Protein AF-A0A2D8XME3-F1 (afdb_monomer)

Mean predicted aligned error: 6.56 Å

pLDDT: mean 81.29, std 9.64, range [45.62, 89.88]

Foldseek 3Di:
DQDPVNVLVVLLCQCPPNPVNLVVLLVLCVVLCLVPPDDDDDPVVVVVSVVSNVVSVVSCVSSVDDPVRVVCSNVVVDPD

Secondary structure (DSSP, 8-state):
---HHHHHHHHHHHHHHSHHHHHHHHHHHHHTTTT-------HHHHHHHHHHHHHHHHHHHHHT--HHHHHHHHHT----

Solvent-accessible surface area (backbone atoms only — not comparable to full-atom values): 4691 Å² total; per-residue (Å²): 133,86,49,73,65,57,51,52,52,51,50,39,44,37,46,73,73,34,71,68,31,35,51,53,52,29,50,52,42,56,75,30,36,68,82,62,87,79,82,92,74,58,72,70,58,49,54,55,34,50,56,42,31,52,50,52,52,50,51,41,59,73,62,65,59,52,73,66,58,51,46,33,46,65,76,62,59,70,86,128

Radius of gyration: 14.05 Å; Cα contacts (8 Å, |Δi|>4): 47; chains: 1; bounding box: 31×23×47 Å

Nearest PDB structures (foldseek):
  2f1m-assembly1_A  TM=4.080E-01  e=7.689E+00  Escherichia coli
  2f1m-assembly2_D  TM=4.110E-01  e=9.604E+00  Escherichia coli

Sequence (80 aa):
MTTQKQLVESYRHIFMNVPEGQVVLRDMMKASGLFQVTGVRAPEEVQHLEGTRDMVRRIISFLGLDDEQVMKIGIGVIDE

Structure (mmCIF, N/CA/C/O backbone):
data_AF-A0A2D8XME3-F1
#
_entry.id   AF-A0A2D8XME3-F1
#
loop_
_atom_site.group_PDB
_atom_site.id
_atom_site.type_symbol
_atom_site.label_atom_id
_atom_site.label_alt_id
_atom_site.label_comp_id
_atom_site.label_asym_id
_atom_site.label_entity_id
_atom_site.label_seq_id
_atom_site.pdbx_PDB_ins_code
_atom_site.Cartn_x
_atom_site.Cartn_y
_atom_site.Cartn_z
_atom_site.occupancy
_atom_site.B_iso_or_equiv
_atom_site.auth_seq_id
_atom_site.auth_comp_id
_atom_site.auth_asym_id
_atom_site.auth_atom_id
_atom_site.pdbx_PDB_model_num
ATOM 1 N N . MET A 1 1 ? 5.671 -2.727 28.878 1.00 58.28 1 MET A N 1
ATOM 2 C CA . MET A 1 1 ? 5.896 -3.611 27.714 1.00 58.28 1 MET A CA 1
ATOM 3 C C . MET A 1 1 ? 4.700 -3.484 26.795 1.00 58.28 1 MET A C 1
ATOM 5 O O . MET A 1 1 ? 3.593 -3.748 27.246 1.00 58.28 1 MET A O 1
ATOM 9 N N . THR A 1 2 ? 4.903 -3.038 25.559 1.00 71.12 2 THR A N 1
ATOM 10 C CA . THR A 1 2 ? 3.836 -2.994 24.552 1.00 71.12 2 THR A CA 1
ATOM 11 C C . THR A 1 2 ? 3.573 -4.416 24.074 1.00 71.12 2 THR A C 1
ATOM 13 O O . THR A 1 2 ? 4.500 -5.120 23.678 1.00 71.12 2 THR A O 1
ATOM 16 N N . THR A 1 3 ? 2.329 -4.869 24.164 1.00 85.38 3 THR A N 1
ATOM 17 C CA . THR A 1 3 ? 1.942 -6.204 23.692 1.00 85.38 3 THR A CA 1
ATOM 18 C C . THR A 1 3 ? 1.885 -6.235 22.164 1.00 85.38 3 THR A C 1
ATOM 20 O O . THR A 1 3 ? 1.637 -5.213 21.523 1.00 85.38 3 THR A O 1
ATOM 23 N N . GLN A 1 4 ? 2.064 -7.414 21.560 1.00 79.44 4 GLN A N 1
ATOM 24 C CA . GLN A 1 4 ? 1.949 -7.588 20.105 1.00 79.44 4 GLN A CA 1
ATOM 25 C C . GLN A 1 4 ? 0.597 -7.086 19.571 1.00 79.44 4 GLN A C 1
ATOM 27 O O . GLN A 1 4 ? 0.543 -6.471 18.511 1.00 79.44 4 GLN A O 1
ATOM 32 N N . LYS A 1 5 ? -0.482 -7.276 20.341 1.00 81.56 5 LYS A N 1
ATOM 33 C CA . LYS A 1 5 ? -1.824 -6.780 20.013 1.00 81.56 5 LYS A CA 1
ATOM 34 C C . LYS A 1 5 ? -1.873 -5.252 19.914 1.00 81.56 5 LYS A C 1
ATOM 36 O O . LYS A 1 5 ? -2.362 -4.728 18.921 1.00 81.56 5 LYS A O 1
ATOM 41 N N . GLN A 1 6 ? -1.319 -4.551 20.904 1.00 85.81 6 GLN A N 1
ATOM 42 C CA . GLN A 1 6 ? -1.260 -3.084 20.905 1.00 85.81 6 GLN A CA 1
ATOM 43 C C . GLN A 1 6 ? -0.439 -2.550 19.728 1.00 85.81 6 GLN A C 1
ATOM 45 O O . GLN A 1 6 ? -0.781 -1.527 19.149 1.00 85.81 6 GLN A O 1
ATOM 50 N N . LEU A 1 7 ? 0.628 -3.255 19.346 1.00 84.31 7 LEU A N 1
ATOM 51 C CA . LEU A 1 7 ? 1.433 -2.879 18.188 1.00 84.31 7 LEU A CA 1
ATOM 52 C C . LEU A 1 7 ? 0.634 -2.996 16.876 1.00 84.31 7 LEU A C 1
ATOM 54 O O . LEU A 1 7 ? 0.665 -2.078 16.061 1.00 84.31 7 LEU A O 1
ATOM 58 N N . VAL A 1 8 ? -0.109 -4.094 16.692 1.00 83.50 8 VAL A N 1
ATOM 59 C CA . VAL A 1 8 ? -0.986 -4.302 15.522 1.00 83.50 8 VAL A CA 1
ATOM 60 C C . VAL A 1 8 ? -2.057 -3.213 15.448 1.00 83.50 8 VAL A C 1
ATOM 62 O O . VAL A 1 8 ? -2.274 -2.636 14.385 1.00 83.50 8 VAL A O 1
ATOM 65 N N . GLU A 1 9 ? -2.705 -2.906 16.574 1.00 87.06 9 GLU A N 1
ATOM 66 C CA . GLU A 1 9 ? -3.734 -1.864 16.656 1.00 87.06 9 GLU A CA 1
ATOM 67 C C . GLU A 1 9 ? -3.172 -0.482 16.302 1.00 87.06 9 GLU A C 1
ATOM 69 O O . GLU A 1 9 ? -3.796 0.244 15.530 1.00 87.06 9 GLU A O 1
ATOM 74 N N . SER A 1 10 ? -1.967 -0.148 16.773 1.00 87.56 10 SER A N 1
ATOM 75 C CA . SER A 1 10 ? -1.290 1.100 16.409 1.00 87.56 10 SER A CA 1
ATOM 76 C C . SER A 1 10 ? -0.975 1.181 14.915 1.00 87.56 10 SER A C 1
ATOM 78 O O . SER A 1 10 ? -1.239 2.208 14.294 1.00 87.56 10 SER A O 1
ATOM 80 N N . TYR A 1 11 ? -0.454 0.109 14.307 1.00 87.25 11 TYR A N 1
ATOM 81 C CA . TYR A 1 11 ? -0.201 0.094 12.863 1.00 87.25 11 TYR A CA 1
ATOM 82 C C . TYR A 1 11 ? -1.489 0.221 12.057 1.00 87.25 11 TYR A C 1
ATOM 84 O O . TYR A 1 11 ? -1.532 0.991 11.100 1.00 87.25 11 TYR A O 1
ATOM 92 N N . ARG A 1 12 ? -2.553 -0.478 12.466 1.00 86.50 12 ARG A N 1
ATOM 93 C CA . ARG A 1 12 ? -3.867 -0.343 11.837 1.00 86.50 12 ARG A CA 1
ATOM 94 C C . ARG A 1 12 ? -4.377 1.089 11.939 1.00 86.50 12 ARG A C 1
ATOM 96 O O . ARG A 1 12 ? -4.812 1.631 10.934 1.00 86.50 12 ARG A O 1
ATOM 103 N N . HIS A 1 13 ? -4.279 1.713 13.109 1.00 88.19 13 HIS A N 1
ATOM 104 C CA . HIS A 1 13 ? -4.691 3.101 13.283 1.00 88.19 13 HIS A CA 1
ATOM 105 C C . HIS A 1 13 ? -3.932 4.048 12.345 1.00 88.19 13 HIS A C 1
ATOM 107 O O . HIS A 1 13 ? -4.558 4.846 11.656 1.00 88.19 13 HIS A O 1
ATOM 113 N N . ILE A 1 14 ? -2.605 3.921 12.259 1.00 88.75 14 ILE A N 1
ATOM 114 C CA . ILE A 1 14 ? -1.783 4.771 11.389 1.00 88.75 14 ILE A CA 1
ATOM 115 C C . ILE A 1 14 ? -2.161 4.565 9.920 1.00 88.75 14 ILE A C 1
ATOM 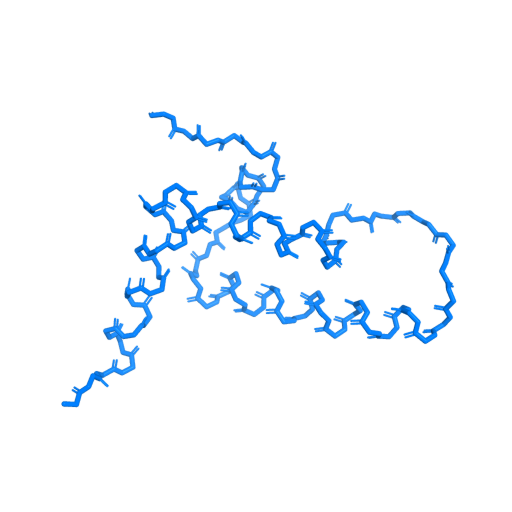117 O O . ILE A 1 14 ? -2.488 5.522 9.231 1.00 88.75 14 ILE A O 1
ATOM 121 N N . PHE A 1 15 ? -2.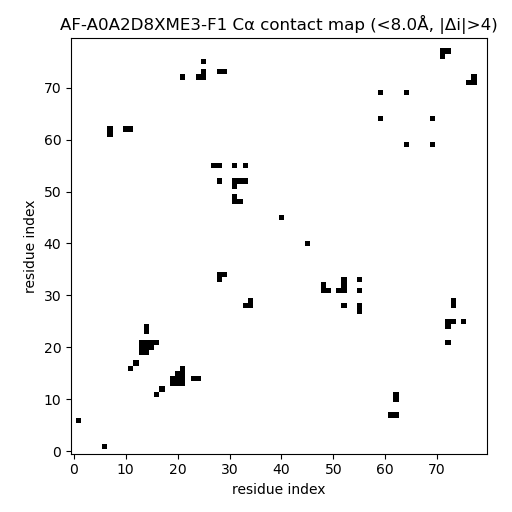147 3.327 9.430 1.00 87.19 15 PHE A N 1
ATOM 122 C CA . PHE A 1 15 ? -2.337 3.075 8.002 1.00 87.19 15 PHE A CA 1
ATOM 123 C C . PHE A 1 15 ? -3.778 3.249 7.521 1.00 87.19 15 PHE A C 1
ATOM 125 O O . PHE A 1 15 ? -3.975 3.450 6.327 1.00 87.19 15 PHE A O 1
ATOM 132 N N . MET A 1 16 ? -4.764 3.186 8.422 1.00 83.88 16 MET A N 1
ATOM 133 C CA . MET A 1 16 ? -6.180 3.266 8.055 1.00 83.88 16 MET A CA 1
ATOM 134 C C . MET A 1 16 ? -6.842 4.588 8.418 1.00 83.88 16 MET A C 1
ATOM 136 O O . MET A 1 16 ? -7.753 4.993 7.706 1.00 83.88 16 MET A O 1
ATOM 140 N N . ASN A 1 17 ? -6.406 5.267 9.481 1.00 86.19 17 ASN A N 1
ATOM 141 C CA . ASN A 1 17 ? -7.116 6.438 10.006 1.00 86.19 17 ASN A CA 1
ATOM 142 C C . ASN A 1 17 ? -6.289 7.727 9.935 1.00 86.19 17 ASN A C 1
ATOM 144 O O . ASN A 1 17 ? -6.845 8.805 10.130 1.00 86.19 17 ASN A O 1
ATOM 148 N N . VAL A 1 18 ? -4.977 7.635 9.696 1.00 89.81 18 VAL A N 1
ATOM 149 C CA . VAL A 1 18 ? -4.106 8.807 9.554 1.00 89.81 18 VAL A CA 1
ATOM 150 C C . VAL A 1 18 ? -3.856 9.052 8.060 1.00 89.81 18 VAL A C 1
ATOM 152 O O . VAL A 1 18 ? -3.356 8.143 7.388 1.00 89.81 18 VAL A O 1
ATOM 155 N N . PRO A 1 19 ? -4.161 10.250 7.522 1.00 86.12 19 PRO A N 1
ATOM 156 C CA . PRO A 1 19 ? -4.006 10.548 6.095 1.00 86.12 19 PRO A CA 1
ATOM 157 C C . PRO A 1 19 ? -2.599 10.256 5.561 1.00 86.12 19 PRO A C 1
ATOM 159 O O . PRO A 1 19 ? -2.430 9.630 4.515 1.00 86.12 19 PRO A O 1
ATOM 162 N N . GLU A 1 20 ? -1.565 10.637 6.308 1.00 88.00 20 GLU A N 1
ATOM 163 C CA . GLU A 1 20 ? -0.168 10.392 5.950 1.00 88.00 20 GLU A CA 1
ATOM 164 C C . GLU A 1 20 ? 0.158 8.893 5.921 1.00 88.00 20 GLU A C 1
ATOM 166 O O . GLU A 1 20 ? 0.915 8.434 5.066 1.00 88.00 20 GLU A O 1
ATOM 171 N N . GLY A 1 21 ? -0.440 8.108 6.821 1.00 86.88 21 GLY A N 1
ATOM 172 C CA . GLY A 1 21 ? -0.272 6.657 6.842 1.00 86.88 21 GLY A CA 1
ATOM 173 C C . GLY A 1 21 ? -0.877 5.996 5.605 1.00 86.88 21 GLY A C 1
ATOM 174 O O . GLY A 1 21 ? -0.232 5.150 4.985 1.00 86.88 21 GLY A O 1
ATOM 175 N N . GLN A 1 22 ? -2.066 6.432 5.185 1.00 86.50 22 GLN A N 1
ATOM 176 C CA . GLN A 1 22 ? -2.689 5.956 3.947 1.00 86.50 22 GLN A CA 1
ATOM 177 C C . GLN A 1 22 ? -1.848 6.306 2.710 1.00 86.50 22 GLN A C 1
ATOM 179 O O . GLN A 1 22 ? -1.693 5.476 1.811 1.00 86.50 22 GLN A O 1
ATOM 184 N N . VAL A 1 23 ? -1.252 7.505 2.675 1.00 88.88 23 VAL A N 1
ATOM 185 C CA . VAL A 1 23 ? -0.315 7.918 1.616 1.00 88.88 23 VAL A CA 1
ATOM 186 C C . VAL A 1 23 ? 0.887 6.978 1.554 1.00 88.88 23 VAL A C 1
ATOM 188 O O . VAL A 1 23 ? 1.195 6.462 0.480 1.00 88.88 23 VAL A O 1
ATOM 191 N N . VAL A 1 24 ? 1.520 6.692 2.695 1.00 89.88 24 VAL A N 1
ATOM 192 C CA . VAL A 1 24 ? 2.665 5.772 2.766 1.00 89.88 24 VAL A CA 1
ATOM 193 C C . VAL A 1 24 ? 2.276 4.370 2.294 1.00 89.88 24 VAL A C 1
ATOM 195 O O . VAL A 1 24 ? 2.998 3.771 1.497 1.00 89.88 24 VAL A O 1
ATOM 198 N N . LEU A 1 25 ? 1.128 3.847 2.735 1.00 88.69 25 LEU A N 1
ATOM 199 C CA . LEU A 1 25 ? 0.656 2.526 2.318 1.00 88.69 25 LEU A CA 1
ATOM 200 C C . LEU A 1 25 ? 0.419 2.457 0.807 1.00 88.69 25 LEU A C 1
ATOM 202 O O . LEU A 1 25 ? 0.922 1.548 0.145 1.00 88.69 25 LEU A O 1
ATOM 206 N N . ARG A 1 26 ? -0.260 3.453 0.240 1.00 88.94 26 ARG A N 1
ATOM 207 C CA . ARG A 1 26 ? -0.465 3.563 -1.207 1.00 88.94 26 ARG A CA 1
ATOM 208 C C . ARG A 1 26 ? 0.859 3.617 -1.967 1.00 88.94 26 ARG A C 1
ATOM 210 O O . ARG A 1 26 ? 1.008 2.945 -2.988 1.00 88.94 26 ARG A O 1
ATOM 217 N N . ASP A 1 27 ? 1.820 4.399 -1.492 1.00 89.19 27 ASP A N 1
ATOM 218 C CA . ASP A 1 27 ? 3.105 4.556 -2.170 1.00 89.19 27 ASP A CA 1
ATOM 219 C C . ASP A 1 27 ? 3.925 3.256 -2.118 1.00 89.19 27 ASP A C 1
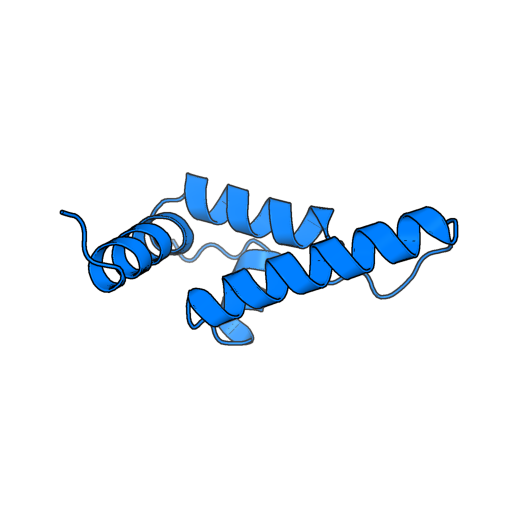ATOM 221 O O . ASP A 1 27 ? 4.519 2.875 -3.128 1.00 89.19 27 ASP A O 1
ATOM 225 N N . MET A 1 28 ? 3.861 2.490 -1.020 1.00 89.44 28 MET A N 1
ATOM 226 C CA . MET A 1 28 ? 4.428 1.133 -0.951 1.00 89.44 28 MET A CA 1
ATOM 227 C C . MET A 1 28 ? 3.780 0.183 -1.971 1.00 89.44 28 MET A C 1
ATOM 229 O O . MET A 1 28 ? 4.472 -0.577 -2.658 1.00 89.44 28 MET A O 1
ATOM 233 N N . MET A 1 29 ? 2.454 0.232 -2.118 1.00 88.94 29 MET A N 1
ATOM 234 C CA . MET A 1 29 ? 1.727 -0.583 -3.100 1.00 88.94 29 MET A CA 1
ATOM 235 C C . MET A 1 29 ? 2.104 -0.215 -4.542 1.00 88.94 29 MET A C 1
ATOM 237 O O . MET A 1 29 ? 2.258 -1.097 -5.389 1.00 88.94 29 MET A O 1
ATOM 241 N N . LYS A 1 30 ? 2.316 1.074 -4.824 1.00 86.81 30 LYS A N 1
ATOM 242 C CA . LYS A 1 30 ? 2.774 1.552 -6.136 1.00 86.81 30 LYS A CA 1
ATOM 243 C C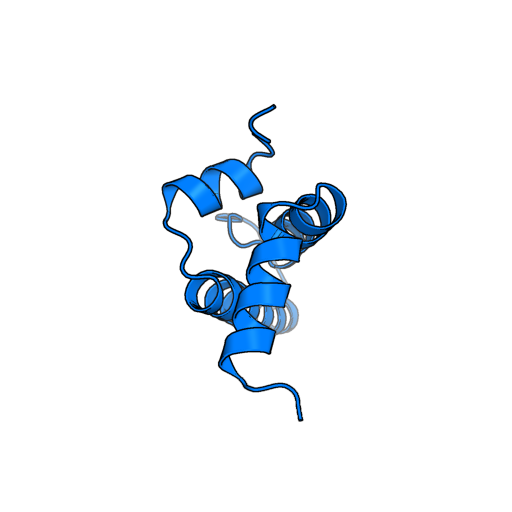 . LYS A 1 30 ? 4.228 1.175 -6.414 1.00 86.81 30 LYS A C 1
ATOM 245 O O . LYS A 1 30 ? 4.514 0.647 -7.485 1.00 86.81 30 LYS A O 1
ATOM 250 N N . ALA A 1 31 ? 5.130 1.394 -5.459 1.00 85.50 31 ALA A N 1
ATOM 251 C CA . ALA A 1 31 ? 6.561 1.126 -5.608 1.00 85.50 31 ALA A CA 1
ATOM 252 C C . ALA A 1 31 ? 6.865 -0.369 -5.775 1.00 85.50 31 ALA A C 1
ATOM 254 O O . ALA A 1 31 ? 7.684 -0.752 -6.607 1.00 85.50 31 ALA A O 1
ATOM 255 N N . SER A 1 32 ? 6.146 -1.227 -5.046 1.00 84.88 32 SER A N 1
ATOM 256 C CA . SER A 1 32 ? 6.202 -2.684 -5.241 1.00 84.88 32 SER A CA 1
ATOM 257 C C . SER A 1 32 ? 5.585 -3.136 -6.570 1.00 84.88 32 SER A C 1
ATOM 259 O O . SER A 1 32 ? 5.687 -4.301 -6.949 1.00 84.88 32 SER A O 1
ATOM 261 N N . GLY A 1 33 ? 4.917 -2.237 -7.294 1.00 82.31 33 GLY A N 1
ATOM 262 C CA . GLY A 1 33 ? 4.179 -2.570 -8.498 1.00 82.31 33 GLY A CA 1
ATOM 263 C C . GLY A 1 33 ? 3.070 -3.575 -8.212 1.00 82.31 33 GLY A C 1
ATOM 264 O O . GLY A 1 33 ? 2.833 -4.432 -9.052 1.00 82.31 33 GLY A O 1
ATOM 265 N N . LEU A 1 34 ? 2.410 -3.531 -7.050 1.00 81.62 34 LEU A N 1
ATOM 266 C CA . LEU A 1 34 ? 1.393 -4.517 -6.648 1.00 81.62 34 LEU A CA 1
ATOM 267 C C . LEU A 1 34 ? 0.297 -4.704 -7.716 1.00 81.62 34 LEU A C 1
ATOM 269 O O . LEU A 1 34 ? -0.169 -5.817 -7.933 1.00 81.62 34 LEU A O 1
ATOM 273 N N . PHE A 1 35 ? -0.032 -3.629 -8.439 1.00 74.75 35 PHE A N 1
ATOM 274 C CA . PHE A 1 35 ? -1.022 -3.605 -9.522 1.00 74.75 35 PHE A CA 1
ATOM 275 C C . PHE A 1 35 ? -0.417 -3.598 -10.935 1.00 74.75 35 PHE A C 1
ATOM 277 O O . PHE A 1 35 ? -1.128 -3.430 -11.923 1.00 74.75 35 PHE A O 1
ATOM 284 N N . GLN A 1 36 ? 0.901 -3.735 -11.065 1.00 71.75 36 GLN A N 1
ATOM 285 C CA . GLN A 1 36 ? 1.575 -3.633 -12.356 1.00 71.75 36 GLN A CA 1
ATOM 286 C C . GLN A 1 36 ? 1.528 -4.982 -13.092 1.00 71.75 36 GLN A C 1
ATOM 288 O O . GLN A 1 36 ? 2.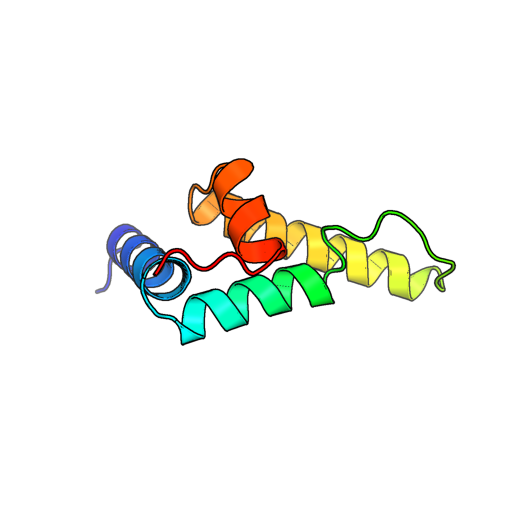253 -5.916 -12.751 1.00 71.75 36 GLN A O 1
ATOM 293 N N . VAL A 1 37 ? 0.655 -5.084 -14.096 1.00 61.88 37 VAL A N 1
ATOM 294 C CA . VAL A 1 37 ? 0.415 -6.327 -14.860 1.00 61.88 37 VAL A CA 1
ATOM 295 C C . VAL A 1 37 ? 1.387 -6.485 -16.042 1.00 61.88 37 VAL A C 1
ATOM 297 O O . VAL A 1 37 ? 1.599 -7.594 -16.520 1.00 61.88 37 VAL A O 1
ATOM 300 N N . THR A 1 38 ? 2.020 -5.400 -16.504 1.00 61.09 38 THR A N 1
ATOM 301 C CA . THR A 1 38 ? 2.813 -5.386 -17.748 1.00 61.09 38 THR A CA 1
ATOM 302 C C . THR A 1 38 ? 4.112 -4.582 -17.628 1.00 61.09 38 THR A C 1
ATOM 304 O O . THR A 1 38 ? 4.128 -3.512 -17.016 1.00 61.09 38 THR A O 1
ATOM 307 N N . GLY A 1 39 ? 5.183 -5.056 -18.274 1.00 63.03 39 GLY A N 1
ATOM 308 C CA . GLY A 1 39 ? 6.458 -4.345 -18.439 1.00 63.03 39 GLY A CA 1
ATOM 309 C C . GLY A 1 39 ? 7.628 -5.298 -18.709 1.00 63.03 39 GLY A C 1
ATOM 310 O O . GLY A 1 39 ? 7.603 -6.438 -18.256 1.00 63.03 39 GLY A O 1
ATOM 311 N N . VAL A 1 40 ? 8.650 -4.836 -19.436 1.00 69.06 40 VAL A N 1
ATOM 312 C CA . VAL A 1 40 ? 9.933 -5.549 -19.573 1.00 69.06 40 VAL A CA 1
ATOM 313 C C . VAL A 1 40 ? 10.874 -5.012 -18.497 1.00 69.06 40 VAL A C 1
ATOM 315 O O . VAL A 1 40 ? 11.077 -3.802 -18.418 1.00 69.06 40 VAL A O 1
ATOM 318 N N . ARG A 1 41 ? 11.409 -5.894 -17.649 1.00 72.31 41 ARG A N 1
ATOM 319 C CA . ARG A 1 41 ? 12.391 -5.569 -16.600 1.00 72.31 41 ARG A CA 1
ATOM 320 C C . ARG A 1 41 ? 13.543 -6.562 -16.637 1.00 72.31 41 ARG A C 1
ATOM 322 O O . ARG A 1 41 ? 13.374 -7.673 -17.141 1.00 72.31 41 ARG A O 1
ATOM 329 N N . ALA A 1 42 ? 14.697 -6.156 -16.114 1.00 74.62 42 ALA A N 1
ATOM 330 C CA . ALA A 1 42 ? 15.828 -7.063 -15.966 1.00 74.62 42 ALA A CA 1
ATOM 331 C C . ALA A 1 42 ? 15.498 -8.172 -14.938 1.00 74.62 42 ALA A C 1
ATOM 333 O O . ALA A 1 42 ? 14.743 -7.914 -13.994 1.00 74.62 42 ALA A O 1
ATOM 334 N N . PRO A 1 43 ? 16.027 -9.401 -15.086 1.00 75.88 43 PRO A N 1
ATOM 335 C CA . PRO A 1 43 ? 15.720 -10.515 -14.183 1.00 75.88 43 PRO A CA 1
ATOM 336 C C . PRO A 1 43 ? 16.004 -10.225 -12.701 1.00 75.88 43 PRO A C 1
ATOM 338 O O . PRO A 1 43 ? 15.208 -10.610 -11.845 1.00 75.88 43 PRO A O 1
ATOM 341 N N . GLU A 1 44 ? 17.091 -9.513 -12.382 1.00 75.69 44 GLU A N 1
ATOM 342 C CA . GLU A 1 44 ? 17.430 -9.169 -10.994 1.00 75.69 44 GLU A CA 1
ATOM 343 C C . GLU A 1 44 ? 16.410 -8.195 -10.383 1.00 75.69 44 GLU A C 1
ATOM 345 O O . GLU A 1 44 ? 16.010 -8.329 -9.224 1.00 75.69 44 GLU A O 1
ATOM 350 N N . GLU A 1 45 ? 15.927 -7.242 -11.183 1.00 72.50 45 GLU A N 1
ATOM 351 C CA . GLU A 1 45 ? 14.883 -6.306 -10.766 1.00 72.50 45 GLU A CA 1
ATOM 352 C C . GLU A 1 45 ? 13.574 -7.045 -10.481 1.00 72.50 45 GLU A C 1
ATOM 354 O O . GLU A 1 45 ? 12.906 -6.741 -9.493 1.00 72.50 45 GLU A O 1
ATOM 359 N N . VAL A 1 46 ? 13.222 -8.045 -11.300 1.00 74.44 46 VAL A N 1
ATOM 360 C CA . VAL A 1 46 ? 12.020 -8.872 -11.098 1.00 74.44 46 VAL A CA 1
ATOM 361 C C . VAL A 1 46 ? 12.066 -9.576 -9.744 1.00 74.44 46 VAL A C 1
ATOM 363 O O . VAL A 1 46 ? 11.100 -9.483 -8.988 1.00 74.44 46 VAL A O 1
ATOM 366 N N . GLN A 1 47 ? 13.195 -10.190 -9.385 1.00 74.19 47 GLN A N 1
ATOM 367 C CA . GLN A 1 47 ? 13.341 -10.884 -8.103 1.00 74.19 47 GLN A CA 1
ATOM 368 C C . GLN A 1 47 ? 13.183 -9.934 -6.902 1.00 74.19 47 GLN A C 1
ATOM 370 O O . GLN A 1 47 ? 12.510 -10.258 -5.919 1.00 74.19 47 GLN A O 1
ATOM 375 N N . HIS A 1 48 ? 13.772 -8.736 -6.969 1.00 74.19 48 HIS A N 1
ATOM 376 C CA . HIS A 1 48 ? 13.619 -7.726 -5.918 1.00 74.19 48 HIS A CA 1
ATOM 377 C C . HIS A 1 48 ? 12.178 -7.221 -5.794 1.00 74.19 48 HIS A C 1
ATOM 379 O O . HIS A 1 48 ? 11.677 -7.015 -4.683 1.00 74.19 48 HIS A O 1
ATOM 385 N N . LEU A 1 49 ? 11.482 -7.061 -6.918 1.00 80.19 49 LEU A N 1
ATOM 386 C CA . LEU A 1 49 ? 10.081 -6.650 -6.931 1.00 80.19 49 LEU A CA 1
ATOM 387 C C . LEU A 1 49 ? 9.164 -7.730 -6.378 1.00 80.19 49 LEU A C 1
ATOM 389 O O . LEU A 1 49 ? 8.241 -7.399 -5.645 1.00 80.19 49 LEU A O 1
ATOM 393 N N . GLU A 1 50 ? 9.416 -9.002 -6.676 1.00 81.94 50 GLU A N 1
ATOM 394 C CA . GLU A 1 50 ? 8.660 -10.115 -6.096 1.00 81.94 50 GLU A CA 1
ATOM 395 C C . GLU A 1 50 ? 8.805 -10.152 -4.574 1.00 81.94 50 GLU A C 1
ATOM 397 O O . GLU A 1 50 ? 7.797 -10.180 -3.866 1.00 81.94 50 GLU A O 1
ATOM 402 N N . GLY A 1 51 ? 10.031 -10.017 -4.057 1.00 85.00 51 GLY A N 1
ATOM 403 C CA . GLY A 1 51 ? 10.263 -9.913 -2.614 1.00 85.00 51 GLY A CA 1
ATOM 404 C C . GLY A 1 51 ? 9.551 -8.710 -1.981 1.00 85.00 51 GLY A C 1
ATOM 405 O O . GLY A 1 51 ? 8.957 -8.819 -0.906 1.00 85.00 51 GLY A O 1
ATOM 406 N N . THR A 1 52 ? 9.548 -7.570 -2.673 1.00 85.50 52 THR A N 1
ATOM 407 C CA . THR A 1 52 ? 8.865 -6.353 -2.208 1.00 85.50 52 THR A CA 1
ATOM 408 C C . THR A 1 52 ? 7.339 -6.509 -2.250 1.00 85.50 52 THR A C 1
ATOM 410 O O . THR A 1 52 ? 6.655 -6.128 -1.302 1.00 85.50 52 THR A O 1
ATOM 413 N N . ARG A 1 53 ? 6.784 -7.119 -3.305 1.00 88.44 53 ARG A N 1
ATOM 414 C CA . ARG A 1 53 ? 5.349 -7.430 -3.435 1.00 88.44 53 ARG A CA 1
ATOM 415 C C . ARG A 1 53 ? 4.880 -8.349 -2.322 1.00 88.44 53 ARG A C 1
ATOM 417 O O . ARG A 1 53 ? 3.850 -8.080 -1.710 1.00 88.44 53 ARG A O 1
ATOM 424 N N . ASP A 1 54 ? 5.636 -9.398 -2.033 1.00 88.88 54 ASP A N 1
ATOM 425 C CA . ASP A 1 54 ? 5.301 -10.331 -0.962 1.00 88.88 54 ASP A CA 1
ATOM 426 C C . ASP A 1 54 ? 5.346 -9.665 0.412 1.00 88.88 54 ASP A C 1
ATOM 428 O O . ASP A 1 54 ? 4.480 -9.920 1.251 1.00 88.88 54 ASP A O 1
ATOM 432 N N . MET A 1 55 ? 6.295 -8.755 0.638 1.00 89.00 55 MET A N 1
ATOM 433 C CA . MET A 1 55 ? 6.328 -7.950 1.857 1.00 89.00 55 MET A CA 1
ATOM 434 C C . MET A 1 55 ? 5.080 -7.069 1.989 1.00 89.00 55 MET A C 1
ATOM 436 O O . MET A 1 55 ? 4.434 -7.082 3.036 1.00 89.00 55 MET A O 1
ATOM 440 N N . VAL A 1 56 ? 4.694 -6.355 0.928 1.00 89.38 56 VAL A N 1
ATOM 441 C CA . VAL A 1 56 ? 3.494 -5.503 0.936 1.00 89.38 56 VAL A CA 1
ATOM 442 C C . VAL A 1 56 ? 2.223 -6.334 1.136 1.00 89.38 56 VAL A C 1
ATOM 444 O O . VAL A 1 56 ? 1.375 -5.957 1.942 1.00 89.38 56 VAL A O 1
ATOM 447 N N . ARG A 1 57 ? 2.109 -7.512 0.507 1.00 89.69 57 ARG A N 1
ATOM 448 C CA . ARG A 1 57 ? 0.993 -8.447 0.745 1.00 89.69 57 ARG A CA 1
ATOM 449 C C . ARG A 1 57 ? 0.917 -8.898 2.199 1.00 89.69 57 ARG A C 1
ATOM 451 O O . ARG A 1 57 ? -0.169 -8.938 2.763 1.00 89.69 57 ARG A O 1
ATOM 458 N N . ARG A 1 58 ? 2.057 -9.186 2.834 1.00 89.62 58 ARG A N 1
ATOM 459 C CA . ARG A 1 58 ? 2.092 -9.537 4.263 1.00 89.62 58 ARG A CA 1
ATOM 460 C C . ARG A 1 58 ? 1.620 -8.388 5.145 1.00 89.62 58 ARG A C 1
ATOM 462 O O . ARG A 1 58 ? 0.903 -8.650 6.103 1.00 89.62 58 ARG A O 1
ATOM 469 N N . ILE A 1 59 ? 1.980 -7.143 4.824 1.00 88.12 59 ILE A N 1
ATOM 470 C CA . ILE A 1 59 ? 1.482 -5.958 5.540 1.00 88.12 59 ILE A CA 1
ATOM 471 C C . ILE A 1 59 ? -0.040 -5.858 5.391 1.00 88.12 59 ILE A C 1
ATOM 473 O O . ILE A 1 59 ? -0.736 -5.720 6.391 1.00 88.12 59 ILE A O 1
ATOM 477 N N . ILE A 1 60 ? -0.565 -6.007 4.174 1.00 89.06 60 ILE A N 1
ATOM 478 C CA . ILE A 1 60 ? -2.011 -5.999 3.896 1.00 89.06 60 ILE A CA 1
ATOM 479 C C . ILE A 1 60 ? -2.736 -7.075 4.717 1.00 89.06 60 ILE A C 1
ATOM 481 O O . ILE A 1 60 ? -3.697 -6.775 5.427 1.00 89.06 60 ILE A O 1
ATOM 485 N N . SER A 1 61 ? -2.235 -8.315 4.691 1.00 88.62 61 SER A N 1
ATOM 486 C CA . SER A 1 61 ? -2.792 -9.421 5.477 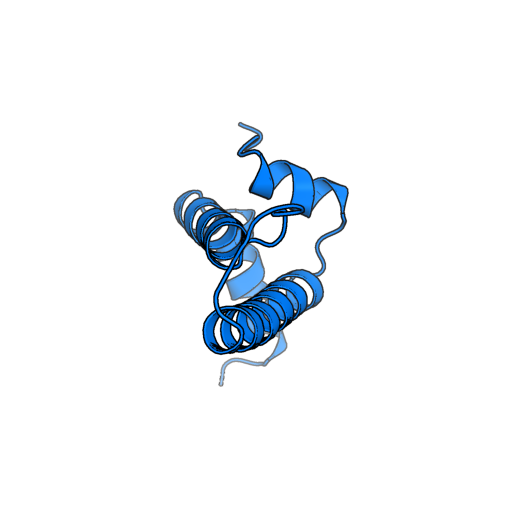1.00 88.62 61 SER A CA 1
ATOM 487 C C . SER A 1 61 ? -2.702 -9.172 6.983 1.00 88.62 61 SER A C 1
ATOM 489 O O . SER A 1 61 ? -3.646 -9.463 7.711 1.00 88.62 61 SER A O 1
ATOM 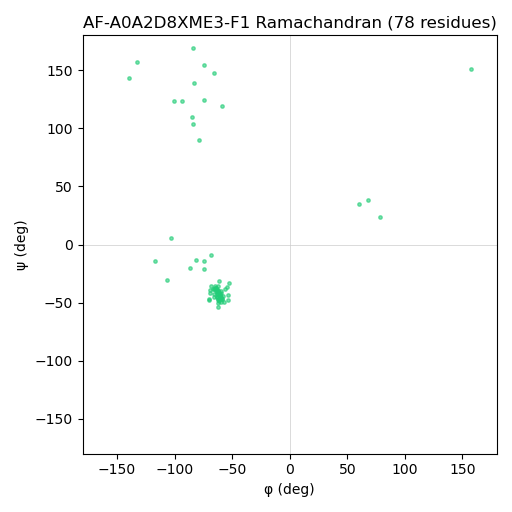491 N N . PHE A 1 62 ? -1.593 -8.605 7.458 1.00 87.31 62 PHE A N 1
ATOM 492 C CA . PHE A 1 62 ? -1.395 -8.255 8.864 1.00 87.31 62 PHE A CA 1
ATOM 493 C C . PHE A 1 62 ? -2.376 -7.178 9.342 1.00 87.31 62 PHE A C 1
ATOM 495 O O . PHE A 1 62 ? -2.877 -7.246 10.463 1.00 87.31 62 PHE A O 1
ATOM 502 N N . LEU A 1 63 ? -2.686 -6.204 8.485 1.00 86.00 63 LEU A N 1
ATOM 503 C CA . LEU A 1 63 ? -3.680 -5.168 8.756 1.00 86.00 63 LEU A CA 1
ATOM 504 C C . LEU A 1 63 ? -5.121 -5.694 8.649 1.00 86.00 63 LEU A C 1
ATOM 506 O O . LEU A 1 63 ? -6.040 -5.056 9.174 1.00 86.00 63 LEU A O 1
ATOM 510 N N . GLY A 1 64 ? -5.312 -6.878 8.059 1.00 86.31 64 GLY A N 1
ATOM 511 C CA . GLY A 1 64 ? -6.609 -7.521 7.866 1.00 86.31 64 GLY A CA 1
ATOM 512 C C . GLY A 1 64 ? -7.488 -6.767 6.875 1.00 86.31 64 GLY A C 1
ATOM 513 O O . GLY A 1 64 ? -8.678 -6.624 7.138 1.00 86.31 64 GLY A O 1
ATOM 514 N N . LEU A 1 65 ? -6.887 -6.233 5.808 1.00 85.75 65 LEU A N 1
ATOM 515 C CA . LEU A 1 65 ? -7.610 -5.502 4.770 1.00 85.75 65 LEU A CA 1
ATOM 516 C C . LEU A 1 65 ? -8.220 -6.466 3.761 1.00 85.75 65 LEU A C 1
ATOM 518 O O . LEU A 1 65 ? -7.570 -7.437 3.365 1.00 85.75 65 LEU A O 1
ATOM 522 N N . ASP A 1 66 ? -9.443 -6.172 3.339 1.00 87.69 66 ASP A N 1
ATOM 523 C CA . ASP A 1 66 ? -10.081 -6.863 2.224 1.00 87.69 66 ASP A CA 1
ATOM 524 C C . ASP A 1 66 ? -9.669 -6.270 0.863 1.00 87.69 66 ASP A C 1
ATOM 526 O O . ASP A 1 66 ? -9.037 -5.211 0.772 1.00 87.69 66 ASP A O 1
ATOM 530 N N . ASP A 1 67 ? -10.017 -6.975 -0.214 1.00 85.31 67 ASP A N 1
ATOM 531 C CA . ASP A 1 67 ? -9.659 -6.580 -1.579 1.00 85.31 67 ASP A CA 1
ATOM 532 C C . ASP A 1 67 ? -10.251 -5.216 -1.974 1.00 85.31 67 ASP A C 1
ATOM 534 O O . ASP A 1 67 ? -9.631 -4.474 -2.740 1.00 85.31 67 ASP A O 1
ATOM 538 N N . GLU A 1 68 ? -11.422 -4.851 -1.440 1.00 86.12 68 GLU A N 1
ATOM 539 C CA . GLU A 1 68 ? -12.068 -3.567 -1.722 1.00 86.12 68 GLU A CA 1
ATOM 540 C C . GLU A 1 68 ? -11.288 -2.415 -1.077 1.00 86.12 68 GLU A C 1
ATOM 542 O O . GLU A 1 68 ? -10.965 -1.431 -1.746 1.00 86.12 68 GLU A O 1
ATOM 547 N N . GLN A 1 69 ? -10.919 -2.549 0.197 1.00 85.56 69 GLN A N 1
ATOM 548 C CA . GLN A 1 69 ? -10.110 -1.583 0.939 1.00 85.56 69 GLN A CA 1
ATOM 549 C C . GLN A 1 69 ? -8.732 -1.402 0.300 1.00 85.56 69 GLN A C 1
ATOM 551 O O . GLN A 1 69 ? -8.270 -0.276 0.102 1.00 85.56 69 GLN A O 1
ATOM 556 N N . VAL A 1 70 ? -8.090 -2.511 -0.074 1.00 85.81 70 VAL A N 1
ATOM 557 C CA . VAL A 1 70 ? -6.810 -2.516 -0.792 1.00 85.81 70 VAL A CA 1
ATOM 558 C C . VAL A 1 70 ? -6.942 -1.775 -2.122 1.00 85.81 70 VAL A C 1
ATOM 560 O O . VAL A 1 70 ? -6.096 -0.937 -2.446 1.00 85.81 70 VAL A O 1
ATOM 563 N N . MET A 1 71 ? -8.012 -2.029 -2.880 1.00 84.81 71 MET A N 1
ATOM 564 C CA . MET A 1 71 ? -8.273 -1.306 -4.121 1.00 84.81 71 MET A CA 1
ATOM 565 C C . MET A 1 71 ? -8.475 0.189 -3.883 1.00 84.81 71 MET A C 1
ATOM 567 O O . 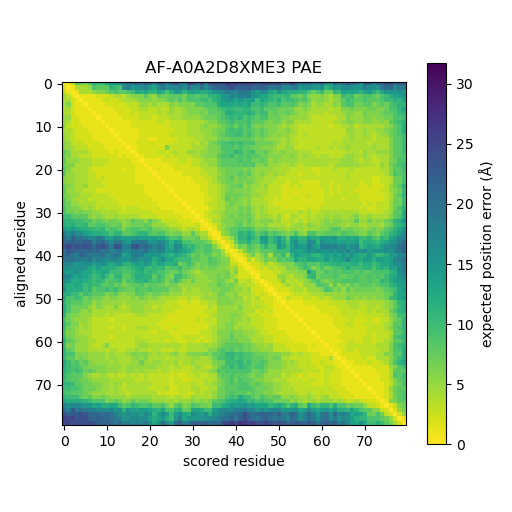MET A 1 71 ? -7.786 0.968 -4.539 1.00 84.81 71 MET A O 1
ATOM 571 N N . LYS A 1 72 ? -9.335 0.597 -2.937 1.00 84.12 72 LYS A N 1
ATOM 572 C CA . LYS A 1 72 ? -9.605 2.011 -2.605 1.00 84.12 72 LYS A CA 1
ATOM 573 C C . LYS A 1 72 ? -8.325 2.785 -2.282 1.00 84.12 72 LYS A C 1
ATOM 575 O O . LYS A 1 72 ? -8.070 3.836 -2.875 1.00 84.12 72 LYS A O 1
ATOM 580 N N . ILE A 1 73 ? -7.467 2.216 -1.432 1.00 83.94 73 ILE A N 1
ATOM 581 C CA . ILE A 1 73 ? -6.164 2.802 -1.081 1.00 83.94 73 ILE A CA 1
ATOM 582 C C . ILE A 1 73 ? -5.261 2.891 -2.318 1.00 83.94 73 ILE A C 1
ATOM 584 O O . ILE A 1 73 ? -4.646 3.929 -2.571 1.00 83.94 73 ILE A O 1
ATOM 588 N N . GLY A 1 74 ? -5.204 1.824 -3.121 1.00 81.25 74 GLY A N 1
ATOM 589 C CA . GLY A 1 74 ? -4.378 1.749 -4.326 1.00 81.25 74 GLY A CA 1
ATOM 590 C C . GLY A 1 74 ? -4.731 2.798 -5.385 1.00 81.25 74 GLY A C 1
ATOM 591 O O . GLY A 1 74 ? -3.831 3.422 -5.958 1.00 81.25 74 GLY A O 1
ATOM 592 N N . ILE A 1 75 ? -6.027 3.026 -5.613 1.00 81.12 75 ILE A N 1
ATOM 593 C CA . ILE A 1 75 ? -6.536 4.026 -6.567 1.00 81.12 75 ILE A CA 1
ATOM 594 C C . ILE A 1 75 ? -6.557 5.448 -5.986 1.00 81.12 75 ILE A C 1
ATOM 596 O O . ILE A 1 75 ? -6.671 6.410 -6.742 1.00 81.12 75 ILE A O 1
ATOM 600 N N . GLY A 1 76 ? -6.390 5.594 -4.668 1.00 69.81 76 GLY A N 1
ATOM 601 C CA . GLY A 1 76 ? -6.404 6.884 -3.982 1.00 69.81 76 GLY A CA 1
ATOM 602 C C . GLY A 1 76 ? -7.805 7.451 -3.751 1.00 69.81 76 GLY A C 1
ATOM 6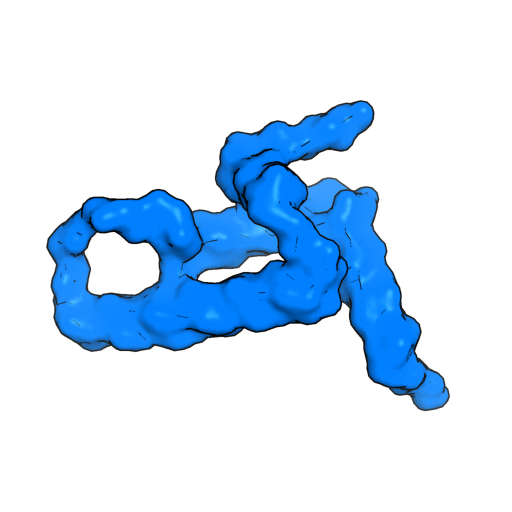03 O O . GLY A 1 76 ? -7.931 8.662 -3.600 1.00 69.81 76 GLY A O 1
ATOM 604 N N . VAL A 1 77 ? -8.836 6.601 -3.715 1.00 63.94 77 VAL A N 1
ATOM 605 C CA . VAL A 1 77 ? -10.154 6.984 -3.195 1.00 63.94 77 VAL A CA 1
ATOM 606 C C . VAL A 1 77 ? -10.033 6.939 -1.676 1.00 63.94 77 VAL A C 1
ATOM 608 O O . VAL A 1 77 ? -10.159 5.886 -1.053 1.00 63.94 77 VAL A O 1
ATOM 611 N N . ILE A 1 78 ? -9.649 8.078 -1.109 1.00 58.28 78 ILE A N 1
ATOM 612 C CA . ILE A 1 78 ? -9.677 8.321 0.329 1.00 58.28 78 ILE A CA 1
ATOM 613 C C . ILE A 1 78 ? -11.106 8.784 0.609 1.00 58.28 78 ILE A C 1
ATOM 615 O O . ILE A 1 78 ? -11.492 9.840 0.112 1.00 58.28 78 ILE A O 1
ATOM 619 N N . ASP A 1 79 ? -11.906 7.958 1.289 1.00 51.62 79 ASP A N 1
ATOM 620 C CA . ASP A 1 79 ? -13.233 8.379 1.749 1.00 51.62 79 ASP A CA 1
ATOM 621 C C . ASP A 1 79 ? -13.030 9.603 2.677 1.00 51.62 79 ASP A C 1
ATOM 623 O O . ASP A 1 79 ? -12.289 9.503 3.659 1.00 51.62 79 ASP A O 1
ATOM 627 N N . GLU A 1 80 ? -13.601 10.759 2.304 1.00 45.62 80 GLU A N 1
ATOM 628 C CA . GLU A 1 80 ? -13.668 11.980 3.136 1.00 45.62 80 GLU A CA 1
ATOM 629 C C . GLU A 1 80 ? -14.561 11.784 4.370 1.00 45.62 80 GLU A C 1
ATOM 631 O O . GLU A 1 80 ? -15.634 11.145 4.243 1.00 45.62 80 GLU A O 1
#